Protein AF-A0A521APD6-F1 (afdb_monomer_lite)

Radius of gyration: 29.11 Å; chains: 1; bounding box: 100×25×43 Å

Secondary structure (DSSP, 8-state):
--SHHHHHHHHHHHHHHHHHHHHTTS---------HHHHHHHHHHHHHHH-HHHHTT-EEEEEEE-SSSEEEEEEEETTEEEEEEEETTSTT--EEEEEE---GGGS-HHHHHHHHTSTTTTS--PPPP-

Structure (mmCIF, N/CA/C/O backbone):
data_AF-A0A521APD6-F1
#
_entry.id   AF-A0A521APD6-F1
#
loop_
_atom_site.group_PDB
_atom_site.id
_atom_site.type_symbol
_atom_site.label_atom_id
_atom_site.label_alt_id
_atom_site.label_comp_id
_atom_site.label_asym_id
_atom_site.label_entity_id
_atom_site.label_seq_id
_atom_site.pdbx_PDB_ins_code
_atom_site.Cartn_x
_atom_site.Cartn_y
_atom_site.Cartn_z
_atom_site.occupancy
_atom_site.B_iso_or_equiv
_atom_site.auth_seq_id
_atom_site.auth_comp_id
_atom_site.auth_asym_id
_atom_site.auth_atom_id
_atom_site.pdbx_PDB_model_num
ATOM 1 N N . MET A 1 1 ? -82.406 14.757 0.135 1.00 53.78 1 MET A N 1
ATOM 2 C CA . MET A 1 1 ? -81.089 14.772 -0.553 1.00 53.78 1 MET A CA 1
ATOM 3 C C . MET A 1 1 ? -80.011 15.467 0.295 1.00 53.78 1 MET A C 1
ATOM 5 O O . MET A 1 1 ? -79.621 16.577 -0.027 1.00 53.78 1 MET A O 1
ATOM 9 N N . LYS A 1 2 ? -79.518 14.856 1.387 1.00 50.16 2 LYS A N 1
ATOM 10 C CA . LYS A 1 2 ? -78.398 15.425 2.184 1.00 50.16 2 LYS A CA 1
ATOM 11 C C . LYS A 1 2 ? -77.299 14.425 2.585 1.00 50.16 2 LYS A C 1
ATOM 13 O O . LYS A 1 2 ? -76.286 14.840 3.121 1.00 50.16 2 LYS A O 1
ATOM 18 N N . ASN A 1 3 ? -77.454 13.129 2.286 1.00 53.91 3 ASN A N 1
ATOM 19 C CA . ASN A 1 3 ? -76.548 12.078 2.786 1.00 53.91 3 ASN A CA 1
ATOM 20 C C . ASN A 1 3 ? -75.455 11.618 1.800 1.00 53.91 3 ASN A C 1
ATOM 22 O O . ASN A 1 3 ? -74.558 10.868 2.179 1.00 53.91 3 ASN A O 1
ATOM 26 N N . TYR A 1 4 ? -75.517 12.046 0.535 1.00 52.62 4 TYR A N 1
ATOM 27 C CA . TYR A 1 4 ? -74.537 11.648 -0.485 1.00 52.62 4 TYR A CA 1
ATOM 28 C C . TYR A 1 4 ? -73.296 12.550 -0.513 1.00 52.62 4 TYR A C 1
ATOM 30 O O . TYR A 1 4 ? -72.210 12.087 -0.859 1.00 52.62 4 TYR A O 1
ATOM 38 N N . ASP A 1 5 ? -73.432 13.812 -0.103 1.00 56.03 5 ASP A N 1
ATOM 39 C CA . ASP A 1 5 ? -72.347 14.797 -0.177 1.00 56.03 5 ASP A CA 1
ATOM 40 C C . ASP A 1 5 ? -71.303 14.592 0.940 1.00 56.03 5 ASP A C 1
ATOM 42 O O . ASP A 1 5 ? -70.095 14.666 0.715 1.00 56.03 5 ASP A O 1
ATOM 46 N N . THR A 1 6 ? -71.746 14.188 2.134 1.00 55.31 6 THR A N 1
ATOM 47 C CA . THR A 1 6 ? -70.875 13.904 3.287 1.00 55.31 6 THR A CA 1
ATOM 48 C C . THR A 1 6 ? -69.963 12.700 3.043 1.00 55.31 6 THR A C 1
ATOM 50 O O . THR A 1 6 ? -68.776 12.745 3.361 1.00 55.31 6 THR A O 1
ATOM 53 N N . LYS A 1 7 ? -70.481 11.639 2.405 1.00 55.91 7 LYS A N 1
ATOM 54 C CA . LYS A 1 7 ? -69.692 10.441 2.060 1.00 55.91 7 LYS A CA 1
ATOM 55 C C . LYS A 1 7 ? -68.630 10.728 0.994 1.00 55.91 7 LYS A C 1
ATOM 57 O O . LYS A 1 7 ? -67.555 10.129 1.026 1.00 55.91 7 LYS A O 1
ATOM 62 N N . ARG A 1 8 ? -68.905 11.654 0.068 1.00 58.47 8 ARG A N 1
ATOM 63 C CA . ARG A 1 8 ? -67.962 12.066 -0.983 1.00 58.47 8 ARG A CA 1
ATOM 64 C C . ARG A 1 8 ? -66.816 12.904 -0.412 1.00 58.47 8 ARG A C 1
ATOM 66 O O . ARG A 1 8 ? -65.662 12.620 -0.723 1.00 58.47 8 ARG A O 1
ATOM 73 N N . LYS A 1 9 ? -67.122 13.851 0.483 1.00 58.41 9 LYS A N 1
ATOM 74 C CA . LYS A 1 9 ? -66.118 14.671 1.185 1.00 58.41 9 LYS A CA 1
ATOM 75 C C . LYS A 1 9 ? -65.217 13.830 2.089 1.00 58.41 9 LYS A C 1
ATOM 77 O O . LYS A 1 9 ? -64.009 14.022 2.071 1.00 58.41 9 LYS A O 1
ATOM 82 N N . PHE A 1 10 ? -65.772 12.839 2.792 1.00 59.88 10 PHE A N 1
ATOM 83 C CA . PHE A 1 1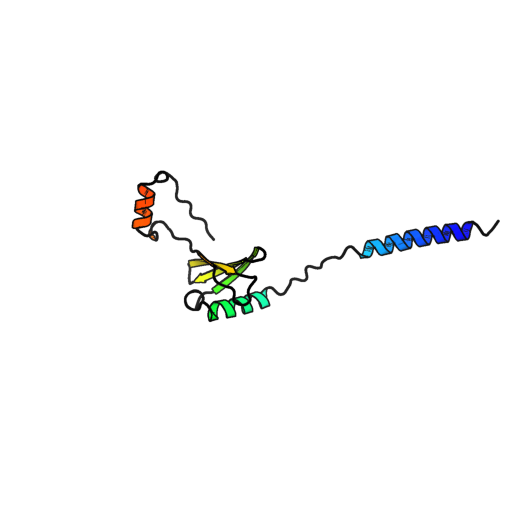0 ? -64.990 11.930 3.641 1.00 59.88 10 PHE A CA 1
ATOM 84 C C . PHE A 1 10 ? -64.024 11.051 2.831 1.00 59.88 10 PHE A C 1
ATOM 86 O O . PHE A 1 10 ? -62.866 10.887 3.207 1.00 59.88 10 PHE A O 1
ATOM 93 N N . ARG A 1 11 ? -64.463 10.546 1.667 1.00 59.59 11 ARG A N 1
ATOM 94 C CA . ARG A 1 11 ? -63.592 9.809 0.734 1.00 59.59 11 ARG A CA 1
ATOM 95 C C . ARG A 1 11 ? -62.452 10.672 0.191 1.00 59.59 11 ARG A C 1
ATOM 97 O O . ARG A 1 11 ? -61.329 10.192 0.115 1.00 59.59 11 ARG A O 1
ATOM 104 N N . GLN A 1 12 ? -62.723 11.928 -0.162 1.00 60.62 12 GLN A N 1
ATOM 105 C CA . GLN A 1 12 ? -61.689 12.858 -0.633 1.00 60.62 12 GLN A CA 1
ATOM 106 C C . GLN A 1 12 ? -60.685 13.206 0.476 1.00 60.62 12 GLN A C 1
ATOM 108 O O . GLN A 1 12 ? -59.483 13.193 0.227 1.00 60.62 12 GLN A O 1
ATOM 113 N N . LEU A 1 13 ? -61.156 13.419 1.710 1.00 62.28 13 LEU A N 1
ATOM 114 C CA . LEU A 1 13 ? -60.295 13.668 2.871 1.00 62.28 13 LEU A CA 1
ATOM 115 C C . LEU A 1 13 ? -59.384 12.470 3.178 1.00 62.28 13 LEU A C 1
ATOM 117 O O . LEU A 1 13 ? -58.201 12.649 3.452 1.00 62.28 13 LEU A O 1
ATOM 121 N N . MET A 1 14 ? -59.915 11.249 3.066 1.00 59.94 14 MET A N 1
ATOM 122 C CA . MET A 1 14 ? -59.161 10.017 3.300 1.00 59.94 14 MET A CA 1
ATOM 123 C C . MET A 1 14 ? -58.078 9.780 2.232 1.00 59.94 14 MET A C 1
ATOM 125 O O . MET A 1 14 ? -56.974 9.364 2.572 1.00 59.94 14 MET A O 1
ATOM 129 N N . VAL A 1 15 ? -58.350 10.091 0.958 1.00 62.06 15 VAL A N 1
ATOM 130 C CA . VAL A 1 15 ? -57.348 9.987 -0.123 1.00 62.06 15 VAL A CA 1
ATOM 131 C C . VAL A 1 15 ? -56.213 10.998 0.073 1.00 62.06 15 VAL A C 1
ATOM 133 O O . VAL A 1 15 ? -55.047 10.635 -0.075 1.00 62.06 15 VAL A O 1
ATOM 136 N N . CYS A 1 16 ? -56.524 12.233 0.485 1.00 59.91 16 CYS A N 1
ATOM 137 C CA . CYS A 1 16 ? -55.498 13.227 0.815 1.00 59.91 16 CYS A CA 1
ATOM 138 C C . CYS A 1 16 ? -54.646 12.806 2.024 1.00 59.91 16 CYS A C 1
ATOM 140 O O . CYS A 1 16 ? -53.434 13.007 2.013 1.00 59.91 16 CYS A O 1
ATOM 142 N N . PHE A 1 17 ? -55.252 12.181 3.039 1.00 61.81 17 PHE A N 1
ATOM 143 C CA . PHE A 1 17 ? -54.538 11.713 4.231 1.00 61.81 17 PHE A CA 1
ATOM 144 C C . PHE A 1 17 ? -53.582 10.551 3.922 1.00 61.81 17 PHE A C 1
ATOM 146 O O . PHE A 1 17 ? -52.470 10.506 4.441 1.00 61.81 17 PHE A O 1
ATOM 153 N N . ILE A 1 18 ? -53.976 9.642 3.024 1.00 61.56 18 ILE A N 1
ATOM 154 C CA . ILE A 1 18 ? -53.122 8.535 2.577 1.00 61.56 18 ILE A CA 1
ATOM 155 C C . ILE A 1 18 ? -51.919 9.059 1.777 1.00 61.56 18 ILE A C 1
ATOM 157 O O . ILE A 1 18 ? -50.802 8.607 2.003 1.00 61.56 18 ILE A O 1
ATOM 161 N N . LEU A 1 19 ? -52.104 10.056 0.904 1.00 60.38 19 LEU A N 1
ATOM 162 C CA . LEU A 1 19 ? -50.999 10.673 0.152 1.00 60.38 19 LEU A CA 1
ATOM 163 C C . LEU A 1 19 ? -50.009 11.430 1.057 1.00 60.38 19 LEU A C 1
ATOM 165 O O . LEU A 1 19 ? -48.807 11.400 0.802 1.00 60.38 19 LEU A O 1
ATOM 169 N N . LEU A 1 20 ? -50.491 12.039 2.145 1.00 58.38 20 LEU A N 1
ATOM 170 C CA . LEU A 1 20 ? -49.649 12.678 3.166 1.00 58.38 20 LEU A CA 1
ATOM 171 C C . LEU A 1 20 ? -48.799 11.663 3.948 1.00 58.38 20 LEU A C 1
ATOM 173 O O . LEU A 1 20 ? -47.650 11.950 4.277 1.00 58.38 20 LEU A O 1
ATOM 177 N N . LEU A 1 21 ? -49.329 10.461 4.195 1.00 55.97 21 LEU A N 1
ATOM 178 C CA . LEU A 1 21 ? -48.611 9.386 4.889 1.00 55.97 21 LEU A CA 1
ATOM 179 C C . LEU A 1 21 ? -47.522 8.731 4.023 1.00 55.97 21 LEU A C 1
ATOM 181 O O . LEU A 1 21 ? -46.490 8.341 4.559 1.00 55.97 21 LEU A O 1
ATOM 185 N N . TYR A 1 22 ? -47.698 8.666 2.697 1.00 55.88 22 TYR A N 1
ATOM 186 C CA . TYR A 1 22 ? -46.656 8.165 1.786 1.00 55.88 22 TYR A CA 1
ATOM 187 C C . TYR A 1 22 ? -45.525 9.177 1.525 1.00 55.88 22 TYR A C 1
ATOM 189 O O . TYR A 1 22 ? -44.429 8.775 1.141 1.00 55.88 22 TYR A O 1
ATOM 197 N N . GLY A 1 23 ? -45.748 10.476 1.763 1.00 52.31 23 GLY A N 1
ATOM 198 C CA . GLY A 1 23 ? -44.728 11.518 1.581 1.00 52.31 23 GLY A CA 1
ATOM 199 C C . GLY A 1 23 ? -43.661 11.574 2.684 1.00 52.31 23 GLY A C 1
ATOM 200 O O . GLY A 1 23 ? -42.577 12.099 2.455 1.00 52.31 23 GLY A O 1
ATOM 201 N N . LEU A 1 24 ? -43.935 11.007 3.864 1.00 53.41 24 LEU A N 1
ATOM 202 C CA . LEU A 1 24 ? -43.022 11.019 5.019 1.00 53.41 24 LEU A CA 1
ATOM 203 C C . LEU A 1 24 ? -42.108 9.784 5.099 1.00 53.41 24 LEU A C 1
ATOM 205 O O . LEU A 1 24 ? -41.285 9.684 6.004 1.00 53.41 24 LEU A O 1
ATOM 209 N N . SER A 1 25 ? -42.234 8.841 4.160 1.00 48.81 25 SER A N 1
ATOM 210 C CA . SER A 1 25 ? -41.379 7.645 4.084 1.00 48.81 25 SER A CA 1
ATOM 211 C C . SER A 1 25 ? -40.212 7.789 3.108 1.00 48.81 25 SER A C 1
ATOM 213 O O . SER A 1 25 ? -39.431 6.852 2.956 1.00 48.81 25 SER A O 1
ATOM 215 N N . ALA A 1 26 ? -40.046 8.957 2.480 1.00 47.53 26 ALA A N 1
ATOM 216 C CA . ALA A 1 26 ? -38.758 9.340 1.921 1.00 47.53 26 ALA A CA 1
ATOM 217 C C . ALA A 1 26 ? -37.842 9.667 3.099 1.00 47.53 26 ALA A C 1
ATOM 219 O O . ALA A 1 26 ? -37.651 10.821 3.476 1.00 47.53 26 ALA A O 1
ATOM 220 N N . SER A 1 27 ? -37.342 8.608 3.729 1.00 51.94 27 SER A N 1
ATOM 221 C CA . SER A 1 27 ? -36.214 8.653 4.630 1.00 51.94 27 SER A CA 1
ATOM 222 C C . SER A 1 27 ? -35.119 9.420 3.906 1.00 51.94 27 SER A C 1
ATOM 224 O O . SER A 1 27 ? -34.416 8.879 3.054 1.00 51.94 27 SER A O 1
ATOM 226 N N . ALA A 1 28 ? -34.964 10.692 4.256 1.00 45.06 28 ALA A N 1
ATOM 227 C CA . ALA A 1 28 ? -33.640 11.246 4.338 1.00 45.06 28 ALA A CA 1
ATOM 228 C C . ALA A 1 28 ? -32.891 10.276 5.255 1.00 45.06 28 ALA A C 1
ATOM 230 O O . ALA A 1 28 ? -32.995 10.334 6.478 1.00 45.06 28 ALA A O 1
ATOM 231 N N . GLN A 1 29 ? -32.194 9.310 4.657 1.00 41.19 29 GLN A N 1
ATOM 232 C CA . GLN A 1 29 ? -30.913 8.912 5.191 1.00 41.19 29 GLN A CA 1
ATOM 233 C C . GLN A 1 29 ? -30.132 10.222 5.261 1.00 41.19 29 GLN A C 1
ATOM 235 O O . GLN A 1 29 ? -29.436 10.604 4.323 1.00 41.19 29 GLN A O 1
ATOM 240 N N . GLU A 1 30 ? -30.310 10.955 6.362 1.00 43.81 30 GLU A N 1
ATOM 241 C CA . GLU A 1 30 ? -29.211 11.696 6.928 1.00 43.81 30 GLU A CA 1
ATOM 242 C C . GLU A 1 30 ? -28.105 10.654 7.012 1.00 43.81 30 GLU A C 1
ATOM 244 O O . GLU A 1 30 ? -28.079 9.791 7.893 1.00 43.81 30 GLU A O 1
ATOM 249 N N . TYR A 1 31 ? -27.208 10.703 6.032 1.00 41.09 31 TYR A N 1
ATOM 250 C CA . TYR A 1 31 ? -25.819 10.396 6.271 1.00 41.09 31 TYR A CA 1
ATOM 251 C C . TYR A 1 31 ? -25.397 11.353 7.385 1.00 41.09 31 TYR A C 1
ATOM 253 O O . TYR A 1 31 ? -24.786 12.390 7.146 1.00 41.09 31 TYR A O 1
ATOM 261 N N . SER A 1 32 ? -25.797 11.036 8.619 1.00 39.47 32 SER A N 1
ATOM 262 C CA . SER A 1 32 ? -25.051 11.459 9.781 1.00 39.47 32 SER A CA 1
ATOM 263 C C . SER A 1 32 ? -23.640 11.020 9.456 1.00 39.47 32 SER A C 1
ATOM 265 O O . SER A 1 32 ? -23.414 9.853 9.127 1.00 39.47 32 SER A O 1
ATOM 267 N N . THR A 1 33 ? -22.729 11.983 9.380 1.00 41.38 33 THR A N 1
ATOM 268 C CA . THR A 1 33 ? -21.310 11.720 9.219 1.00 41.38 33 THR A CA 1
ATOM 269 C C . THR A 1 33 ? -20.953 10.742 10.326 1.00 41.38 33 THR A C 1
ATOM 271 O O . THR A 1 33 ? -20.850 11.125 11.493 1.00 41.38 33 THR A O 1
ATOM 274 N N . ILE A 1 34 ? -20.904 9.449 9.994 1.00 41.03 34 ILE A N 1
ATOM 275 C CA . ILE A 1 34 ? -20.492 8.430 10.942 1.00 41.03 34 ILE A CA 1
ATOM 276 C C . ILE A 1 34 ? -19.078 8.847 11.294 1.00 41.03 34 ILE A C 1
ATOM 278 O O . ILE A 1 34 ? -18.286 9.167 10.415 1.00 41.03 34 ILE A O 1
ATOM 282 N N . LYS A 1 35 ? -18.834 8.955 12.593 1.00 41.84 35 LYS A N 1
ATOM 283 C CA . LYS A 1 35 ? -17.578 9.319 13.234 1.00 41.84 35 LYS A CA 1
ATOM 284 C C . LYS A 1 35 ? -16.403 8.489 12.685 1.00 41.84 35 LYS A C 1
ATOM 286 O O . LYS A 1 35 ? -15.946 7.558 13.340 1.00 41.84 35 LYS A O 1
ATOM 291 N N . ASP A 1 36 ? -15.899 8.829 11.502 1.00 49.81 36 ASP A N 1
ATOM 292 C CA . ASP A 1 36 ? -14.787 8.130 10.844 1.00 49.81 36 ASP A CA 1
ATOM 293 C C . ASP A 1 36 ? -13.489 8.246 11.657 1.00 49.81 36 ASP A C 1
ATOM 295 O O . ASP A 1 36 ? -12.599 7.414 11.523 1.00 49.81 36 ASP A O 1
ATOM 299 N N . VAL A 1 37 ? -13.410 9.220 12.571 1.00 50.06 37 VAL A N 1
ATOM 300 C CA . VAL A 1 37 ? -12.274 9.432 13.479 1.00 50.06 37 VAL A CA 1
ATOM 301 C C . VAL A 1 37 ? -12.115 8.290 14.494 1.00 50.06 37 VAL A C 1
ATOM 303 O O . VAL A 1 37 ? -10.995 7.844 14.731 1.00 50.06 37 VAL A O 1
ATOM 306 N N . ASP A 1 38 ? -13.218 7.781 15.060 1.00 55.62 38 ASP A N 1
ATOM 307 C CA . ASP A 1 38 ? -13.171 6.754 16.117 1.00 55.62 38 ASP A CA 1
ATOM 308 C C . ASP A 1 38 ? -12.729 5.396 15.543 1.00 55.62 38 ASP A C 1
ATOM 310 O O . ASP A 1 38 ? -11.940 4.673 16.152 1.00 55.62 38 ASP A O 1
ATOM 314 N N . ILE A 1 39 ? -13.189 5.072 14.329 1.00 59.28 39 ILE A N 1
ATOM 315 C CA . ILE A 1 39 ? -12.803 3.841 13.637 1.00 59.28 39 ILE A CA 1
ATOM 316 C C . ILE A 1 39 ? -11.318 3.900 13.283 1.00 59.28 39 ILE A C 1
ATOM 318 O O . ILE A 1 39 ? -10.609 2.936 13.553 1.00 59.28 39 ILE A O 1
ATOM 322 N N . LEU A 1 40 ? -10.834 5.017 12.729 1.00 60.97 40 LEU A N 1
ATOM 323 C CA . LEU A 1 40 ? -9.438 5.186 12.307 1.00 60.97 40 LEU A CA 1
ATOM 324 C C . LEU A 1 40 ? -8.438 4.966 13.449 1.00 60.97 40 LEU A C 1
ATOM 326 O O . LEU A 1 40 ? -7.456 4.248 13.263 1.00 60.97 40 LEU A O 1
ATOM 330 N N . GLU A 1 41 ? -8.697 5.534 14.627 1.00 65.50 41 GLU A N 1
ATOM 331 C CA . GLU A 1 41 ? -7.830 5.358 15.800 1.00 65.50 41 GLU A CA 1
ATOM 332 C C . GLU A 1 41 ? -7.876 3.921 16.356 1.00 65.50 41 GLU A C 1
ATOM 334 O O . GLU A 1 41 ? -6.842 3.365 16.748 1.00 65.50 41 GLU A O 1
ATOM 339 N N . GLU A 1 42 ? -9.034 3.254 16.308 1.00 68.38 42 GLU A N 1
ATOM 340 C CA . GLU A 1 42 ? -9.132 1.832 16.658 1.00 68.38 42 GLU A CA 1
ATOM 341 C C . GLU A 1 42 ? -8.342 0.955 15.667 1.00 68.38 42 GLU A C 1
ATOM 343 O O . GLU A 1 42 ? -7.558 0.095 16.085 1.00 68.38 42 GLU A O 1
ATOM 348 N N . GLN A 1 43 ? -8.462 1.214 14.357 1.00 69.75 43 GLN A N 1
ATOM 349 C CA . GLN A 1 43 ? -7.717 0.488 13.316 1.00 69.75 43 GLN A CA 1
ATOM 350 C C . GLN A 1 43 ? -6.209 0.695 13.476 1.00 69.75 43 GLN A C 1
ATOM 352 O O . GLN A 1 43 ? -5.431 -0.257 13.411 1.00 69.75 43 GLN A O 1
ATOM 357 N N . LYS A 1 44 ? -5.792 1.936 13.735 1.00 71.56 44 LYS A N 1
ATOM 358 C CA . LYS A 1 44 ? -4.399 2.311 13.985 1.00 71.56 44 LYS A CA 1
ATOM 359 C C . LYS A 1 44 ? -3.820 1.552 15.170 1.00 71.56 44 LYS A C 1
ATOM 361 O O . LYS A 1 44 ? -2.737 0.985 15.053 1.00 71.56 44 LYS A O 1
ATOM 366 N N . THR A 1 45 ? -4.560 1.460 16.271 1.00 74.88 45 THR A N 1
ATOM 367 C CA . THR A 1 45 ? -4.129 0.707 17.457 1.00 74.88 45 THR A CA 1
ATOM 368 C C . THR A 1 45 ? -3.917 -0.774 17.138 1.00 74.88 45 THR A C 1
ATOM 370 O O . THR A 1 45 ? -2.899 -1.348 17.525 1.00 74.88 45 THR A O 1
ATOM 373 N N . VAL A 1 46 ? -4.843 -1.397 16.401 1.00 76.12 46 VAL A N 1
ATOM 374 C CA . VAL A 1 46 ? -4.723 -2.806 15.990 1.00 76.12 46 VAL A CA 1
ATOM 375 C C . VAL A 1 46 ? -3.522 -3.012 15.065 1.00 76.12 46 VAL A C 1
ATOM 377 O O . VAL A 1 46 ? -2.727 -3.919 15.301 1.00 76.12 46 VAL A O 1
ATOM 380 N N . LEU A 1 47 ? -3.335 -2.148 14.065 1.00 77.81 47 LEU A N 1
ATOM 381 C CA . LEU A 1 47 ? -2.228 -2.252 13.110 1.00 77.81 47 LEU A CA 1
ATOM 382 C C . LEU A 1 47 ? -0.862 -2.025 13.764 1.00 77.81 47 LEU A C 1
ATOM 384 O O . LEU A 1 47 ? 0.079 -2.760 13.474 1.00 77.81 47 LEU A O 1
ATOM 388 N N . MET A 1 48 ? -0.750 -1.066 14.686 1.00 80.06 48 MET A N 1
ATOM 389 C CA . MET A 1 48 ? 0.480 -0.841 15.450 1.00 80.06 48 MET A CA 1
ATOM 390 C C . MET A 1 48 ? 0.792 -2.005 16.393 1.00 80.06 48 MET A C 1
ATOM 392 O O . MET A 1 48 ? 1.958 -2.355 16.561 1.00 80.06 48 MET A O 1
ATOM 396 N N . ARG A 1 49 ? -0.231 -2.623 16.997 1.00 81.00 49 ARG A N 1
ATOM 397 C CA . ARG A 1 49 ? -0.060 -3.771 17.897 1.00 81.00 49 ARG A CA 1
ATOM 398 C C . ARG A 1 49 ? 0.341 -5.038 17.142 1.00 81.00 49 ARG A C 1
ATOM 400 O O . ARG A 1 49 ? 1.256 -5.733 17.576 1.00 81.00 49 ARG A O 1
ATOM 407 N N . ASP A 1 50 ? -0.341 -5.337 16.040 1.00 81.44 50 ASP A N 1
ATOM 408 C CA . ASP A 1 50 ? -0.209 -6.618 15.338 1.00 81.44 50 ASP A CA 1
ATOM 409 C C . ASP A 1 50 ? 0.908 -6.577 14.275 1.00 81.44 50 ASP A C 1
ATOM 411 O O . ASP A 1 50 ? 1.549 -7.594 14.005 1.00 81.44 50 ASP A O 1
ATOM 415 N N . TYR A 1 51 ? 1.205 -5.394 13.721 1.00 81.88 51 TYR A N 1
ATOM 416 C CA . TYR A 1 51 ? 2.233 -5.175 12.695 1.00 81.88 51 TYR A CA 1
ATOM 417 C C . TYR A 1 51 ? 3.184 -4.009 13.041 1.00 81.88 51 TYR A C 1
ATOM 419 O O . TYR A 1 51 ? 3.398 -3.106 12.223 1.00 81.88 51 TYR A O 1
ATOM 427 N N . PRO A 1 52 ? 3.829 -4.021 14.226 1.00 82.75 52 PRO A N 1
ATOM 428 C CA . PRO A 1 52 ? 4.648 -2.902 14.697 1.00 82.75 52 PRO A CA 1
ATOM 429 C C . PRO A 1 52 ? 5.827 -2.590 13.768 1.00 82.75 52 PRO A C 1
ATOM 431 O O . PRO A 1 52 ? 6.183 -1.432 13.598 1.00 82.75 52 PRO A O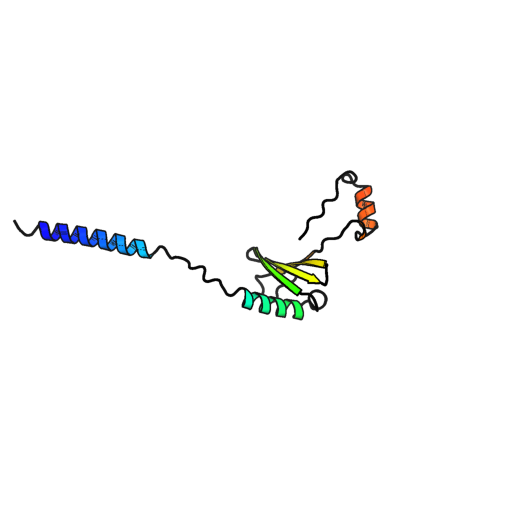 1
ATOM 434 N N . HIS A 1 53 ? 6.405 -3.591 13.106 1.00 82.50 53 HIS A N 1
ATOM 435 C CA . HIS A 1 53 ? 7.517 -3.413 12.164 1.00 82.50 53 HIS A CA 1
ATOM 436 C C . HIS A 1 53 ? 7.150 -2.603 10.905 1.00 82.50 53 HIS A C 1
ATOM 438 O O . HIS A 1 53 ? 8.047 -2.148 10.203 1.00 82.50 53 HIS A O 1
ATOM 444 N N . ILE A 1 54 ? 5.855 -2.427 10.618 1.00 79.06 54 ILE A N 1
ATOM 445 C CA . ILE A 1 54 ? 5.353 -1.657 9.470 1.00 79.06 54 ILE A CA 1
ATOM 446 C C . ILE A 1 54 ? 4.785 -0.318 9.928 1.00 79.06 54 ILE A C 1
ATOM 448 O O . ILE A 1 54 ? 5.022 0.693 9.274 1.00 79.06 54 ILE A O 1
ATOM 452 N N . PHE A 1 55 ? 4.045 -0.310 11.042 1.00 82.38 55 PHE A N 1
ATOM 453 C CA . PHE A 1 55 ? 3.271 0.858 11.469 1.00 82.38 55 PHE A CA 1
ATOM 454 C C . PHE A 1 55 ? 3.857 1.619 12.670 1.00 82.38 55 PHE A C 1
ATOM 456 O O . PHE A 1 55 ? 3.287 2.622 13.096 1.00 82.38 55 PHE A O 1
ATOM 463 N N . THR A 1 56 ? 4.994 1.202 13.237 1.00 81.88 56 THR A N 1
ATOM 464 C CA . THR A 1 56 ? 5.657 2.001 14.285 1.00 81.88 56 THR A CA 1
ATOM 465 C C . THR A 1 56 ? 6.308 3.233 13.672 1.00 81.88 56 THR A C 1
ATOM 467 O O . THR A 1 56 ? 7.150 3.118 12.787 1.00 81.88 56 THR A O 1
ATOM 470 N N . GLY A 1 57 ? 5.944 4.415 14.176 1.00 77.88 57 GLY A N 1
ATOM 471 C CA . GLY A 1 57 ? 6.535 5.685 13.745 1.00 77.88 57 GLY A CA 1
ATOM 472 C C . GLY A 1 57 ? 6.041 6.194 12.389 1.00 77.88 57 GLY A C 1
ATOM 473 O O . GLY A 1 57 ? 6.576 7.185 11.902 1.00 77.88 57 GLY A O 1
ATOM 474 N N . VAL A 1 58 ? 5.029 5.550 11.796 1.00 83.62 58 VAL A N 1
ATOM 475 C CA . VAL A 1 58 ? 4.382 6.026 10.567 1.00 83.62 58 VAL A CA 1
ATOM 476 C C . VAL A 1 58 ? 3.129 6.827 10.896 1.00 83.62 58 VAL A C 1
ATOM 478 O O . VAL A 1 58 ? 2.452 6.577 11.897 1.00 83.62 58 VAL A O 1
ATOM 481 N N . GLU A 1 59 ? 2.793 7.775 10.034 1.00 84.12 59 GLU A N 1
ATOM 482 C CA . GLU A 1 59 ? 1.565 8.552 10.152 1.00 84.12 59 GLU A CA 1
ATOM 483 C C . GLU A 1 59 ? 0.499 7.964 9.227 1.00 84.12 59 GLU A C 1
ATOM 485 O O . GLU A 1 59 ? 0.645 8.003 8.007 1.00 84.12 59 GLU A O 1
ATOM 490 N N . ILE A 1 60 ? -0.577 7.407 9.792 1.00 83.50 60 ILE A N 1
ATOM 491 C CA . ILE A 1 60 ? -1.738 6.977 9.001 1.00 83.50 60 ILE A CA 1
ATOM 492 C C . ILE A 1 60 ? -2.513 8.225 8.579 1.00 83.50 60 ILE A C 1
ATOM 494 O O . ILE A 1 60 ? -2.989 8.975 9.430 1.00 83.50 60 ILE A O 1
ATOM 498 N N . LYS A 1 61 ? -2.638 8.432 7.268 1.00 84.69 61 LYS A N 1
ATOM 499 C CA . LYS A 1 61 ? -3.291 9.601 6.669 1.00 84.69 61 LYS A CA 1
ATOM 500 C C . LYS A 1 61 ? -4.759 9.361 6.361 1.00 84.69 61 LYS A C 1
ATOM 502 O O . LYS A 1 61 ? -5.568 10.270 6.503 1.00 84.69 61 LYS A O 1
ATOM 507 N N . ASP A 1 62 ? -5.093 8.158 5.904 1.00 82.75 62 ASP A N 1
ATOM 508 C CA . ASP A 1 62 ? -6.435 7.837 5.422 1.00 82.75 62 ASP A CA 1
ATOM 509 C C . ASP A 1 62 ? -6.678 6.323 5.469 1.00 82.75 62 ASP A C 1
ATOM 511 O O . ASP A 1 62 ? -5.751 5.523 5.309 1.00 82.75 62 ASP A O 1
ATOM 515 N N . VAL A 1 63 ? -7.935 5.922 5.650 1.00 80.50 63 VAL A N 1
ATOM 516 C CA . VAL A 1 63 ? -8.369 4.535 5.501 1.00 80.50 63 VAL A CA 1
ATOM 517 C C . VAL A 1 63 ? -9.633 4.479 4.654 1.00 80.50 63 VAL A C 1
ATOM 519 O O . VAL A 1 63 ? -10.712 4.879 5.079 1.00 80.50 63 VAL A O 1
ATOM 522 N N . ARG A 1 64 ? -9.524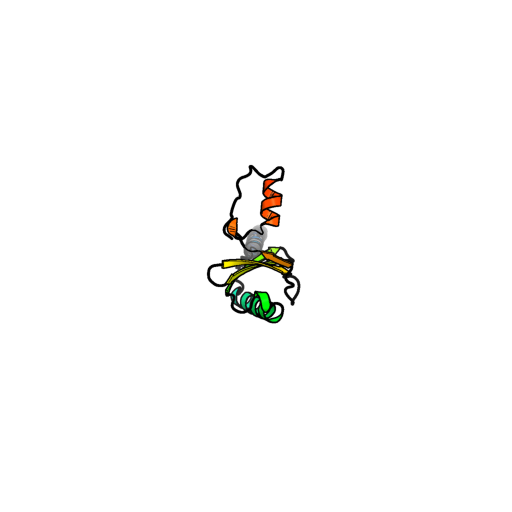 3.901 3.455 1.00 81.75 64 ARG A N 1
ATOM 523 C CA . ARG A 1 64 ? -10.637 3.774 2.507 1.00 81.75 64 ARG A CA 1
ATOM 524 C C . ARG A 1 64 ? -11.102 2.343 2.382 1.00 81.75 64 ARG A C 1
ATOM 526 O O . ARG A 1 64 ? -10.319 1.440 2.098 1.00 81.75 64 ARG A O 1
ATOM 533 N N . LYS A 1 65 ? -12.406 2.124 2.489 1.00 81.31 65 LYS A N 1
ATOM 534 C CA . LYS A 1 65 ? -12.988 0.814 2.198 1.00 81.31 65 LYS A CA 1
ATOM 535 C C . LYS A 1 65 ? -12.895 0.523 0.695 1.00 81.31 65 LYS A C 1
ATOM 537 O O . LYS A 1 65 ? -13.393 1.297 -0.115 1.00 81.31 65 LYS A O 1
ATOM 542 N N . ILE A 1 66 ? -12.274 -0.598 0.326 1.00 81.94 66 ILE A N 1
ATOM 543 C CA . ILE A 1 66 ? -12.194 -1.063 -1.071 1.00 81.94 66 ILE A CA 1
ATOM 544 C C . ILE A 1 66 ? -13.433 -1.898 -1.403 1.00 81.94 66 ILE A C 1
ATOM 546 O O . ILE A 1 66 ? -14.032 -1.761 -2.464 1.00 81.94 66 ILE A O 1
ATOM 550 N N . ASN A 1 67 ? -13.803 -2.808 -0.499 1.00 80.62 67 ASN A N 1
ATOM 551 C CA . ASN A 1 67 ? -14.970 -3.677 -0.626 1.00 80.62 67 ASN A CA 1
ATOM 552 C C . ASN A 1 67 ? -15.428 -4.162 0.759 1.00 80.62 67 ASN A C 1
ATOM 554 O O . ASN A 1 67 ? -14.919 -3.718 1.784 1.00 80.62 67 ASN A O 1
ATOM 558 N N . ALA A 1 68 ? -16.396 -5.080 0.805 1.00 76.44 68 ALA A N 1
ATOM 559 C CA . ALA A 1 68 ? -16.921 -5.622 2.060 1.00 76.44 68 ALA A CA 1
ATOM 560 C C . ALA A 1 68 ? -15.847 -6.248 2.969 1.00 76.44 68 ALA A C 1
ATOM 562 O O . ALA A 1 68 ? -16.022 -6.232 4.181 1.00 76.44 68 ALA A O 1
ATOM 563 N N . LYS A 1 69 ? -14.756 -6.767 2.392 1.00 78.06 69 LYS A N 1
ATOM 564 C CA . LYS A 1 69 ? -13.715 -7.524 3.098 1.00 78.06 69 LYS A CA 1
ATOM 565 C C . LYS A 1 69 ? -12.385 -6.797 3.241 1.00 78.06 69 LYS A C 1
ATOM 567 O O . LYS A 1 69 ? -11.527 -7.283 3.970 1.00 78.06 69 LYS A O 1
ATOM 572 N N . HIS A 1 70 ? -12.178 -5.692 2.529 1.00 80.31 70 HIS A N 1
ATOM 573 C CA . HIS A 1 70 ? -10.875 -5.041 2.460 1.00 80.31 70 HIS A CA 1
ATOM 574 C C . HIS A 1 70 ? -10.971 -3.531 2.613 1.00 80.31 70 HIS A C 1
ATOM 576 O O . HIS A 1 70 ? -11.836 -2.881 2.017 1.00 80.31 70 HIS A O 1
ATOM 582 N N . SER A 1 71 ? -10.012 -2.989 3.351 1.00 82.94 71 SER A N 1
ATOM 583 C CA . SER A 1 71 ? -9.727 -1.563 3.422 1.00 82.94 71 SER A CA 1
ATOM 584 C C . SER A 1 71 ? -8.300 -1.301 2.963 1.00 82.94 71 SER A C 1
ATOM 586 O O . SER A 1 71 ? -7.419 -2.148 3.101 1.00 82.94 71 SER A O 1
ATOM 588 N N . LYS A 1 72 ? -8.092 -0.124 2.391 1.00 85.25 72 LYS A N 1
ATOM 589 C CA . LYS A 1 72 ? -6.799 0.424 2.026 1.00 85.25 72 LYS A CA 1
ATOM 590 C C . LYS A 1 72 ? -6.409 1.463 3.066 1.00 85.25 72 LYS A C 1
ATOM 592 O O . LYS A 1 72 ? -7.194 2.365 3.329 1.00 85.25 72 LYS A O 1
ATOM 597 N N . VAL A 1 73 ? -5.221 1.334 3.624 1.00 84.50 73 VAL A N 1
ATOM 598 C CA . VAL A 1 73 ? -4.631 2.250 4.596 1.00 84.50 73 VAL A CA 1
ATOM 599 C C . VAL A 1 73 ? -3.525 3.015 3.888 1.00 84.50 73 VAL A C 1
ATOM 601 O O . VAL A 1 73 ? -2.602 2.398 3.361 1.00 84.50 73 VAL A O 1
ATOM 604 N N . PHE A 1 74 ? -3.619 4.336 3.877 1.00 86.44 74 PHE A N 1
ATOM 605 C CA . PHE A 1 74 ? -2.584 5.227 3.367 1.00 86.44 74 PHE A CA 1
ATOM 606 C C . PHE A 1 74 ? -1.762 5.723 4.546 1.00 86.44 74 PHE A C 1
ATOM 608 O O . PHE A 1 74 ? -2.323 6.236 5.520 1.00 86.44 74 PHE A O 1
ATOM 615 N N . TYR A 1 75 ? -0.447 5.551 4.484 1.00 87.56 75 TYR A N 1
ATOM 616 C CA . TYR A 1 75 ? 0.443 5.961 5.562 1.00 87.56 75 TYR A CA 1
ATOM 617 C C . TYR A 1 75 ? 1.772 6.489 5.034 1.00 87.56 75 TYR A C 1
ATOM 619 O O . TYR A 1 75 ? 2.208 6.154 3.933 1.00 87.56 75 TYR A O 1
ATOM 627 N N . GLU A 1 76 ? 2.413 7.332 5.832 1.00 86.38 76 GLU A N 1
ATOM 628 C CA . GLU A 1 76 ? 3.659 8.001 5.474 1.00 86.38 76 GLU A CA 1
ATOM 629 C C . GLU A 1 76 ? 4.761 7.695 6.485 1.00 86.38 76 GLU A C 1
ATOM 631 O O . GLU A 1 76 ? 4.526 7.647 7.695 1.00 86.38 76 GLU A O 1
ATOM 636 N N . ASN A 1 77 ? 5.981 7.512 5.980 1.00 83.44 77 ASN A N 1
ATOM 637 C CA . ASN A 1 77 ? 7.199 7.462 6.784 1.00 83.44 77 ASN A CA 1
ATOM 638 C C . ASN A 1 77 ? 8.199 8.473 6.209 1.00 83.44 77 ASN A C 1
ATOM 640 O O . ASN A 1 77 ? 8.817 8.238 5.166 1.00 83.44 77 ASN A O 1
ATOM 644 N N . GLY A 1 78 ? 8.305 9.639 6.851 1.00 83.06 78 GLY A N 1
ATOM 645 C CA . GLY A 1 78 ? 9.032 10.781 6.298 1.00 83.06 78 GLY A CA 1
ATOM 646 C C . GLY A 1 78 ? 8.389 11.269 4.996 1.00 83.06 78 GLY A C 1
ATOM 647 O O . GLY A 1 78 ? 7.201 11.557 4.967 1.00 83.06 78 GLY A O 1
ATOM 648 N N . ASN A 1 79 ? 9.167 11.329 3.912 1.00 79.94 79 ASN A N 1
ATOM 649 C CA . ASN A 1 79 ? 8.690 11.773 2.591 1.00 79.94 79 ASN A CA 1
ATOM 650 C C . ASN A 1 79 ? 8.202 10.619 1.696 1.00 79.94 79 ASN A C 1
ATOM 652 O O . ASN A 1 79 ? 7.993 10.814 0.500 1.00 79.94 79 ASN A O 1
ATOM 656 N N . GLN A 1 80 ? 8.103 9.402 2.234 1.00 81.44 80 GLN A N 1
ATOM 657 C CA . GLN A 1 80 ? 7.694 8.225 1.476 1.00 81.44 80 GLN A CA 1
ATOM 658 C C . GLN A 1 80 ? 6.246 7.862 1.789 1.00 81.44 80 GLN A C 1
ATOM 660 O O . GLN A 1 80 ? 5.875 7.701 2.953 1.00 81.44 80 GLN A O 1
ATOM 665 N N . GLN A 1 81 ? 5.461 7.699 0.727 1.00 84.69 81 GLN A N 1
ATOM 666 C CA . GLN A 1 81 ? 4.056 7.317 0.780 1.00 84.69 81 GLN A CA 1
ATOM 667 C C . GLN A 1 81 ? 3.898 5.816 0.558 1.00 84.69 81 GLN A C 1
ATOM 669 O O . GLN A 1 81 ? 4.521 5.224 -0.332 1.00 84.69 81 GLN A O 1
ATOM 674 N N . TYR A 1 82 ? 3.047 5.212 1.378 1.00 86.38 82 TYR A N 1
ATOM 675 C CA . TYR A 1 82 ? 2.789 3.784 1.397 1.00 86.38 82 TYR A CA 1
ATO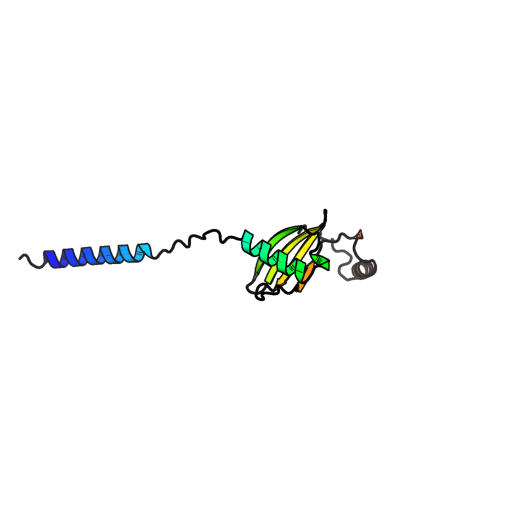M 676 C C . TYR A 1 82 ? 1.291 3.503 1.395 1.00 86.38 82 TYR A C 1
ATOM 678 O O . TYR A 1 82 ? 0.484 4.240 1.967 1.00 86.38 82 TYR A O 1
ATOM 686 N N . GLU A 1 83 ? 0.936 2.366 0.808 1.00 88.31 83 GLU A N 1
ATOM 687 C CA . GLU A 1 83 ? -0.393 1.784 0.921 1.00 88.31 83 GLU A CA 1
ATOM 688 C C . GLU A 1 83 ? -0.306 0.402 1.565 1.00 88.31 83 GLU A C 1
ATOM 690 O O . GLU A 1 83 ? 0.543 -0.415 1.207 1.00 88.31 83 GLU A O 1
ATOM 695 N N . ALA A 1 84 ? -1.235 0.095 2.462 1.00 85.94 84 ALA A N 1
ATOM 696 C CA . ALA A 1 84 ? -1.473 -1.256 2.946 1.00 85.94 84 ALA A CA 1
ATOM 697 C C . ALA A 1 84 ? -2.906 -1.679 2.634 1.00 85.94 84 ALA A C 1
ATOM 699 O O . ALA A 1 84 ? -3.842 -0.895 2.767 1.00 85.94 84 ALA A O 1
ATOM 700 N N . VAL A 1 85 ? -3.100 -2.935 2.246 1.00 84.94 85 VAL A N 1
ATOM 701 C CA . VAL A 1 85 ? -4.432 -3.540 2.156 1.00 84.94 85 VAL A CA 1
ATOM 702 C C . VAL A 1 85 ? -4.629 -4.428 3.370 1.00 84.94 85 VAL A C 1
ATOM 704 O O . VAL A 1 85 ? -3.809 -5.305 3.636 1.00 84.94 85 VAL A O 1
ATOM 707 N N . VAL A 1 86 ? -5.721 -4.214 4.096 1.00 81.88 86 VAL A N 1
ATOM 708 C CA . VAL A 1 86 ? -6.049 -4.925 5.336 1.00 81.88 86 VAL A CA 1
ATOM 709 C C . VAL A 1 86 ? -7.425 -5.566 5.230 1.00 81.88 86 VAL A C 1
ATOM 711 O O . VAL A 1 86 ? -8.319 -5.046 4.555 1.00 81.88 86 VAL A O 1
ATOM 714 N N . ASN A 1 87 ? -7.614 -6.707 5.888 1.00 79.62 87 ASN A N 1
ATOM 715 C CA . ASN A 1 87 ? -8.911 -7.372 5.937 1.00 79.62 87 ASN A CA 1
ATOM 716 C C . ASN A 1 87 ? -9.839 -6.672 6.942 1.00 79.62 87 ASN A C 1
ATOM 718 O O . ASN A 1 87 ? -9.679 -6.834 8.148 1.00 79.62 87 ASN A O 1
ATOM 722 N N . SER A 1 88 ? -10.818 -5.918 6.448 1.00 70.50 88 SER A N 1
ATOM 723 C CA . SER A 1 88 ? -11.734 -5.123 7.274 1.00 70.50 88 SER A CA 1
ATOM 724 C C . SER A 1 88 ? -12.953 -5.889 7.796 1.00 70.50 88 SER A C 1
ATOM 726 O O . SER A 1 88 ? -13.709 -5.348 8.597 1.00 70.50 88 SER A O 1
ATOM 728 N N . ASP A 1 89 ? -13.128 -7.151 7.396 1.00 67.62 89 ASP A N 1
ATOM 729 C CA . ASP A 1 89 ? -14.185 -8.052 7.891 1.00 67.62 89 ASP A CA 1
ATOM 730 C C . ASP A 1 89 ? -13.753 -8.810 9.163 1.00 67.62 89 ASP A C 1
ATOM 732 O O . ASP A 1 89 ? -14.520 -9.549 9.777 1.00 67.62 89 ASP A O 1
ATOM 736 N N . ARG A 1 90 ? -12.495 -8.640 9.590 1.00 64.19 90 ARG A N 1
ATOM 737 C CA . ARG A 1 90 ? -11.942 -9.269 10.794 1.00 64.19 90 ARG A CA 1
ATOM 738 C C . ARG A 1 90 ? -11.471 -8.210 11.782 1.00 64.19 90 ARG A C 1
ATOM 740 O O . ARG A 1 90 ? -10.766 -7.281 11.404 1.00 64.19 90 ARG A O 1
ATOM 747 N N . LYS A 1 91 ? -11.752 -8.427 13.074 1.00 61.41 91 LYS A N 1
ATOM 748 C CA . LYS A 1 91 ? -11.269 -7.567 14.175 1.00 61.41 91 LYS A CA 1
ATOM 749 C C . LYS A 1 91 ? -9.749 -7.366 14.187 1.00 61.41 91 LYS A C 1
ATOM 751 O O . LYS A 1 91 ? -9.277 -6.364 14.700 1.00 61.41 91 LYS A O 1
ATOM 756 N N . ASN A 1 92 ? -8.998 -8.307 13.621 1.00 59.88 92 ASN A N 1
ATOM 757 C CA . ASN A 1 92 ? -7.539 -8.315 13.683 1.00 59.88 92 ASN A CA 1
ATOM 758 C C . ASN A 1 92 ? -6.888 -7.638 12.462 1.00 59.88 92 ASN A C 1
ATOM 760 O O . ASN A 1 92 ? -5.679 -7.735 12.315 1.00 59.88 92 ASN A O 1
ATOM 764 N N . MET A 1 93 ? -7.678 -7.041 11.553 1.00 65.75 93 MET A N 1
ATOM 765 C CA . MET A 1 93 ? -7.206 -6.297 10.371 1.00 65.75 93 MET A CA 1
ATOM 766 C C . MET A 1 93 ? -5.986 -6.909 9.690 1.00 65.75 93 MET A C 1
ATOM 768 O O . MET A 1 93 ? -4.941 -6.280 9.552 1.00 65.75 93 MET A O 1
ATOM 772 N N . LEU A 1 94 ? -6.134 -8.172 9.281 1.00 72.50 94 LEU A N 1
ATOM 773 C CA . LEU A 1 94 ? -5.023 -8.952 8.754 1.00 72.50 94 LEU A CA 1
ATOM 774 C C . LEU A 1 94 ? -4.412 -8.241 7.544 1.00 72.50 94 LEU A C 1
ATOM 776 O O . LEU A 1 94 ? -5.114 -7.989 6.561 1.00 72.50 94 LEU A O 1
ATOM 780 N N . LEU A 1 95 ? -3.124 -7.924 7.635 1.00 73.81 95 LEU A N 1
ATOM 781 C CA . LEU A 1 95 ? -2.374 -7.291 6.563 1.00 73.81 95 LEU A CA 1
ATOM 782 C C . LEU A 1 95 ? -2.276 -8.255 5.380 1.00 73.81 95 LEU A C 1
ATOM 784 O O . LEU A 1 95 ? -1.751 -9.361 5.501 1.00 73.81 95 LEU A O 1
ATOM 788 N N . VAL A 1 96 ? -2.804 -7.826 4.242 1.00 76.94 96 VAL A N 1
ATOM 789 C CA . VAL A 1 96 ? -2.844 -8.607 3.003 1.00 76.94 96 VAL A CA 1
ATOM 790 C C . VAL A 1 96 ? -1.654 -8.263 2.116 1.00 76.94 96 VAL A C 1
ATOM 792 O O . VAL A 1 96 ? -1.047 -9.156 1.534 1.00 76.94 96 VAL A O 1
ATOM 795 N N . ALA A 1 97 ? -1.320 -6.977 2.009 1.00 78.06 97 ALA A N 1
ATOM 796 C CA . ALA A 1 97 ? -0.199 -6.498 1.208 1.00 78.06 97 ALA A CA 1
ATOM 797 C C . ALA A 1 97 ? 0.241 -5.103 1.660 1.00 78.06 97 ALA A C 1
ATOM 799 O O . ALA A 1 97 ? -0.585 -4.323 2.138 1.00 78.06 97 ALA A O 1
ATOM 800 N N . THR A 1 98 ? 1.515 -4.784 1.440 1.00 80.75 98 THR A N 1
ATOM 801 C CA . THR A 1 98 ? 2.050 -3.420 1.478 1.00 80.75 98 THR A CA 1
ATOM 802 C C . THR A 1 98 ? 2.621 -3.068 0.113 1.00 80.75 98 THR A C 1
ATOM 804 O O . THR A 1 98 ? 3.242 -3.897 -0.555 1.00 80.75 98 THR A O 1
ATOM 807 N N . CYS A 1 99 ? 2.400 -1.831 -0.308 1.00 82.62 99 CYS A N 1
ATOM 808 C CA . CYS A 1 99 ? 2.856 -1.292 -1.575 1.00 82.62 99 CYS A CA 1
ATOM 809 C C . CYS A 1 99 ? 3.542 0.050 -1.320 1.00 82.62 99 CYS A C 1
ATOM 811 O O . CYS A 1 99 ? 3.078 0.854 -0.511 1.00 82.62 99 CYS A O 1
ATOM 813 N N . ARG A 1 100 ? 4.631 0.305 -2.046 1.00 82.56 100 ARG A N 1
ATOM 814 C CA . ARG A 1 100 ? 5.279 1.618 -2.120 1.00 82.56 100 ARG A CA 1
ATOM 815 C C . ARG A 1 100 ? 5.593 1.932 -3.573 1.00 82.56 100 ARG A C 1
ATOM 817 O O . ARG A 1 100 ? 5.898 1.010 -4.334 1.00 82.56 100 ARG A O 1
ATOM 824 N N . VAL A 1 101 ? 5.562 3.208 -3.948 1.00 81.19 101 VAL A N 1
ATOM 825 C CA . VAL A 1 101 ? 6.175 3.613 -5.220 1.00 81.19 101 VAL A CA 1
ATOM 826 C C . VAL A 1 101 ? 7.674 3.450 -5.069 1.00 81.19 101 VAL A C 1
ATOM 828 O O . VAL A 1 101 ? 8.253 3.895 -4.080 1.00 81.19 101 VAL A O 1
ATOM 831 N N . ILE A 1 102 ? 8.290 2.823 -6.059 1.00 82.31 102 ILE A N 1
ATOM 832 C CA . ILE A 1 102 ? 9.737 2.822 -6.224 1.00 82.31 102 ILE A CA 1
ATOM 833 C C . ILE A 1 102 ? 10.053 3.452 -7.571 1.00 82.31 102 ILE A C 1
ATOM 835 O O . ILE A 1 102 ? 9.335 3.229 -8.550 1.00 82.31 102 ILE A O 1
ATOM 839 N N . ASN A 1 103 ? 11.105 4.261 -7.620 1.00 84.06 103 ASN A N 1
ATOM 840 C CA . ASN A 1 103 ? 11.640 4.732 -8.894 1.00 84.06 103 ASN A CA 1
ATOM 841 C C . ASN A 1 103 ? 12.577 3.678 -9.518 1.00 84.06 103 ASN A C 1
ATOM 843 O O . ASN A 1 103 ? 12.964 2.710 -8.863 1.00 84.06 103 ASN A O 1
ATOM 847 N N . GLU A 1 104 ? 12.981 3.880 -10.776 1.00 84.81 104 GLU A N 1
ATOM 848 C CA . GLU A 1 104 ? 13.900 2.971 -11.480 1.00 84.81 104 GLU A CA 1
ATOM 849 C C . GLU A 1 104 ? 15.186 2.675 -10.700 1.00 84.81 104 GLU A C 1
ATOM 851 O O . GLU A 1 104 ? 15.670 1.548 -10.706 1.00 84.81 104 GLU A O 1
ATOM 856 N N . LYS A 1 105 ? 15.730 3.684 -10.005 1.00 85.88 105 LYS A N 1
ATOM 857 C CA . LYS A 1 105 ? 16.997 3.586 -9.265 1.00 85.88 105 LYS A CA 1
ATOM 858 C C . LYS A 1 105 ? 16.866 2.765 -7.983 1.00 85.88 105 LYS A C 1
ATOM 860 O O . LYS A 1 105 ? 17.867 2.292 -7.462 1.00 85.88 105 LYS A O 1
ATOM 865 N N . GLU A 1 106 ? 15.651 2.629 -7.461 1.00 87.19 106 GLU A N 1
ATOM 866 C CA . GLU A 1 106 ? 15.335 1.799 -6.298 1.00 87.19 106 GLU A CA 1
ATOM 867 C C . GLU A 1 106 ? 14.941 0.366 -6.686 1.00 87.19 106 GLU A C 1
ATOM 869 O O . GLU A 1 106 ? 14.773 -0.484 -5.807 1.00 87.19 106 GLU A O 1
ATOM 874 N N . MET A 1 107 ? 14.765 0.088 -7.982 1.00 89.56 107 MET A N 1
ATOM 875 C CA . MET A 1 107 ? 14.429 -1.242 -8.475 1.00 89.56 107 MET A CA 1
ATOM 876 C C . MET A 1 107 ? 15.639 -2.174 -8.306 1.00 89.56 107 MET A C 1
ATOM 878 O O . MET A 1 107 ? 16.744 -1.807 -8.707 1.00 89.56 107 MET A O 1
ATOM 882 N N . PRO A 1 108 ? 15.472 -3.392 -7.754 1.00 92.25 108 PRO A N 1
ATOM 883 C CA . PRO A 1 108 ? 16.567 -4.353 -7.698 1.00 92.25 108 PRO A CA 1
ATOM 884 C C . PRO A 1 108 ? 17.127 -4.636 -9.097 1.00 92.25 108 PRO A C 1
ATOM 886 O O . PRO A 1 108 ? 16.353 -4.847 -10.032 1.00 92.25 108 PRO A O 1
ATOM 889 N N . GLU A 1 109 ? 18.454 -4.699 -9.232 1.00 92.38 109 GLU A N 1
ATOM 890 C CA . GLU A 1 109 ? 19.124 -4.884 -10.532 1.00 92.38 109 GLU A CA 1
ATOM 891 C C . GLU A 1 109 ? 18.586 -6.100 -11.289 1.00 92.38 109 GLU A C 1
ATOM 893 O O . GLU A 1 109 ? 18.232 -5.992 -12.456 1.00 92.38 109 GLU A O 1
ATOM 898 N N . VAL A 1 110 ? 18.377 -7.220 -10.590 1.00 95.00 110 VAL A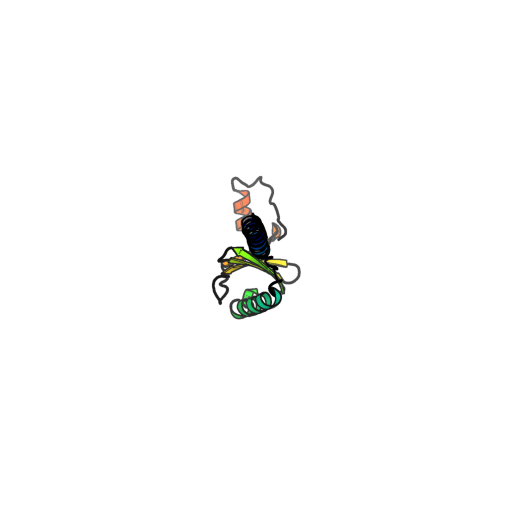 N 1
ATOM 899 C CA . VAL A 1 110 ? 17.803 -8.443 -11.174 1.00 95.00 110 VAL A CA 1
ATOM 900 C C . VAL A 1 110 ? 16.425 -8.223 -11.814 1.00 95.00 110 VAL A C 1
ATOM 902 O O . VAL A 1 110 ? 16.106 -8.836 -12.832 1.00 95.00 110 VAL A O 1
ATOM 905 N N . VAL A 1 111 ? 15.601 -7.337 -11.248 1.00 93.06 111 VAL A N 1
ATOM 906 C CA . VAL A 1 111 ? 14.280 -6.997 -11.796 1.00 93.06 111 VAL A CA 1
ATOM 907 C C . VAL A 1 111 ? 14.440 -6.113 -13.030 1.00 93.06 111 VAL A C 1
ATOM 909 O O . VAL A 1 111 ? 13.749 -6.316 -14.028 1.00 93.06 111 VAL A O 1
ATOM 912 N N . MET A 1 112 ? 15.376 -5.164 -12.985 1.00 93.19 112 MET A N 1
ATOM 913 C CA . MET A 1 112 ? 15.667 -4.278 -14.107 1.00 93.19 112 MET A CA 1
ATOM 914 C C . MET A 1 112 ? 16.263 -5.031 -15.302 1.00 93.19 112 MET A C 1
ATOM 916 O O . MET A 1 112 ? 15.868 -4.807 -16.446 1.00 93.19 112 MET A O 1
ATOM 920 N N . ASP A 1 113 ? 17.166 -5.970 -15.046 1.00 94.81 113 ASP A N 1
ATOM 921 C CA . ASP A 1 113 ? 17.760 -6.819 -16.074 1.00 94.81 113 ASP A CA 1
ATOM 922 C C . ASP A 1 113 ? 16.699 -7.701 -16.730 1.00 94.81 113 ASP A C 1
ATOM 924 O O . ASP A 1 113 ? 16.623 -7.769 -17.959 1.00 94.81 113 ASP A O 1
ATOM 928 N N . ALA A 1 114 ? 15.812 -8.297 -15.926 1.00 95.69 114 ALA A N 1
ATOM 929 C CA . ALA A 1 114 ? 14.677 -9.060 -16.432 1.00 95.69 114 ALA A CA 1
ATOM 930 C C . ALA A 1 114 ? 13.747 -8.202 -17.308 1.00 95.69 114 ALA A C 1
ATOM 932 O O . ALA A 1 114 ? 13.292 -8.664 -18.356 1.00 95.69 114 ALA A O 1
ATOM 933 N N . PHE A 1 115 ? 13.487 -6.947 -16.925 1.00 94.06 115 PHE A N 1
ATOM 934 C CA . PHE A 1 115 ? 12.699 -6.011 -17.730 1.00 94.06 115 PHE A CA 1
ATOM 935 C C . PHE A 1 115 ? 13.365 -5.720 -19.084 1.00 94.06 115 PHE A C 1
ATOM 937 O O . PHE A 1 115 ? 12.712 -5.849 -20.124 1.00 94.06 115 PHE A O 1
ATOM 944 N N . LYS A 1 116 ? 14.671 -5.424 -19.088 1.00 93.75 116 LYS A N 1
ATOM 945 C CA . LYS A 1 116 ? 15.457 -5.068 -20.287 1.00 93.75 116 LYS A CA 1
ATOM 946 C C . LYS A 1 116 ? 15.563 -6.187 -21.327 1.00 93.75 116 LYS A C 1
ATOM 948 O O . LYS A 1 116 ? 15.715 -5.899 -22.513 1.00 93.75 116 LYS A O 1
ATOM 953 N N . ILE A 1 117 ? 15.468 -7.451 -20.913 1.00 96.56 117 ILE A N 1
ATOM 954 C CA . ILE A 1 117 ? 15.459 -8.606 -21.831 1.00 96.56 117 ILE A CA 1
ATOM 955 C C . ILE A 1 117 ? 14.045 -9.091 -22.181 1.00 96.56 117 ILE A C 1
ATOM 957 O O . ILE A 1 117 ? 13.883 -10.018 -22.976 1.00 96.56 117 ILE A O 1
ATOM 961 N N . SER A 1 118 ?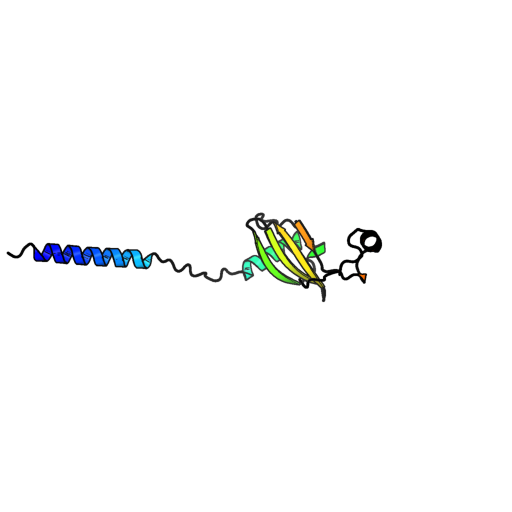 13.012 -8.493 -21.584 1.00 96.56 118 SER A N 1
ATOM 962 C CA . SER A 1 118 ? 11.624 -8.884 -21.813 1.00 96.56 118 SER A CA 1
ATOM 963 C C . SER A 1 118 ? 11.074 -8.322 -23.127 1.00 96.56 118 SER A C 1
ATOM 965 O O . SER A 1 118 ? 11.624 -7.408 -23.740 1.00 96.56 118 SER A O 1
ATOM 967 N N . LYS A 1 119 ? 9.896 -8.811 -23.526 1.00 97.31 119 LYS A N 1
ATOM 968 C CA . LYS A 1 119 ? 9.122 -8.241 -24.642 1.00 97.31 119 LYS A CA 1
ATOM 969 C C . LYS A 1 119 ? 8.612 -6.809 -24.393 1.00 97.31 119 LYS A C 1
ATOM 971 O O . LYS A 1 119 ? 8.039 -6.221 -25.301 1.00 97.31 119 LYS A O 1
ATOM 976 N N . TYR A 1 120 ? 8.773 -6.283 -23.176 1.00 95.75 120 TYR A N 1
ATOM 977 C CA . TYR A 1 120 ? 8.325 -4.949 -22.762 1.00 95.75 120 TYR A CA 1
ATOM 978 C C . TYR A 1 120 ? 9.480 -3.952 -22.610 1.00 95.75 120 TYR A C 1
ATOM 980 O O . TYR A 1 120 ? 9.258 -2.845 -22.140 1.00 95.75 120 TYR A O 1
ATOM 988 N N . LYS A 1 121 ? 10.706 -4.327 -22.991 1.00 94.31 121 LYS A N 1
ATOM 989 C CA . LYS A 1 121 ? 11.917 -3.513 -22.796 1.00 94.31 121 LYS A CA 1
ATOM 990 C C . LYS A 1 121 ? 11.846 -2.097 -23.390 1.00 94.31 121 LYS A C 1
ATOM 992 O O . LYS A 1 121 ? 12.538 -1.211 -22.911 1.00 94.31 121 LYS A O 1
ATOM 997 N N . ASP A 1 122 ? 11.028 -1.912 -24.426 1.00 95.56 122 ASP A N 1
ATOM 998 C CA . ASP A 1 122 ? 10.866 -0.645 -25.145 1.00 95.56 122 ASP A CA 1
ATOM 999 C C . ASP A 1 122 ? 9.650 0.159 -24.635 1.00 95.56 122 ASP A C 1
ATOM 1001 O O . ASP A 1 122 ? 9.251 1.140 -25.255 1.00 95.56 122 ASP A O 1
ATOM 1005 N N . TRP A 1 123 ? 8.998 -0.285 -23.551 1.00 94.00 123 TRP A N 1
ATOM 1006 C CA . TRP A 1 123 ? 7.858 0.413 -22.956 1.00 94.00 123 TRP A CA 1
ATOM 1007 C C . TRP A 1 123 ? 8.318 1.483 -21.974 1.00 94.00 123 TRP A C 1
ATOM 1009 O O . TRP A 1 123 ? 9.234 1.265 -21.181 1.00 94.00 123 TRP A O 1
ATOM 1019 N N . ASP A 1 124 ? 7.595 2.600 -21.958 1.00 90.88 124 ASP A N 1
ATOM 1020 C CA . ASP A 1 124 ? 7.788 3.635 -20.953 1.00 90.88 124 ASP A CA 1
ATOM 1021 C C . ASP A 1 124 ? 7.390 3.123 -19.562 1.00 90.88 124 ASP A C 1
ATOM 1023 O O . ASP A 1 124 ? 6.298 2.579 -19.354 1.00 90.88 124 ASP A O 1
ATOM 1027 N N . ILE A 1 125 ? 8.266 3.338 -18.581 1.00 87.12 125 ILE A N 1
ATOM 1028 C CA . ILE A 1 125 ? 7.965 3.056 -17.178 1.00 87.12 125 ILE A CA 1
ATOM 1029 C C . ILE A 1 125 ? 7.121 4.210 -16.630 1.00 87.12 125 ILE A C 1
ATOM 1031 O O . ILE A 1 125 ? 7.583 5.345 -16.511 1.00 87.12 125 ILE A O 1
ATOM 1035 N N . ILE A 1 126 ? 5.867 3.913 -16.282 1.00 86.12 126 ILE A N 1
ATOM 1036 C CA . ILE A 1 126 ? 4.917 4.900 -15.761 1.00 86.12 126 ILE A CA 1
ATOM 1037 C C . ILE A 1 126 ? 4.920 4.860 -14.233 1.00 86.12 126 ILE A C 1
ATOM 1039 O O . ILE A 1 126 ? 4.520 3.866 -13.626 1.00 86.12 126 ILE A O 1
ATOM 1043 N N . TYR A 1 127 ? 5.282 5.980 -13.612 1.00 78.62 127 TYR A N 1
ATOM 1044 C CA . TYR A 1 127 ? 5.171 6.175 -12.168 1.00 78.62 127 TYR A CA 1
ATOM 1045 C C . TYR A 1 127 ? 3.823 6.815 -11.842 1.00 78.62 127 TYR A C 1
ATOM 1047 O O . TYR A 1 127 ? 3.501 7.893 -12.342 1.00 78.62 127 TYR A O 1
ATOM 1055 N N . ARG A 1 128 ? 3.015 6.150 -11.011 1.00 68.44 128 ARG A N 1
ATOM 1056 C CA . ARG A 1 128 ? 1.802 6.750 -10.447 1.00 68.44 128 ARG A CA 1
ATOM 1057 C C . ARG A 1 128 ? 2.092 7.223 -9.032 1.00 68.44 128 ARG A C 1
ATOM 1059 O O . ARG A 1 128 ? 2.571 6.437 -8.221 1.00 68.44 128 ARG A O 1
ATOM 1066 N N . ASN A 1 129 ? 1.763 8.482 -8.760 1.00 63.16 129 ASN A N 1
ATOM 1067 C CA . ASN A 1 129 ? 1.648 8.968 -7.390 1.00 63.16 129 ASN A CA 1
ATOM 1068 C C . ASN A 1 129 ? 0.496 8.216 -6.716 1.00 63.16 129 ASN A C 1
ATOM 1070 O O . ASN A 1 129 ? -0.530 7.976 -7.367 1.00 63.16 129 ASN A O 1
ATOM 1074 N N . ILE A 1 130 ? 0.693 7.825 -5.458 1.00 61.94 130 ILE A N 1
ATOM 1075 C CA . ILE A 1 130 ? -0.324 7.149 -4.648 1.00 61.94 130 ILE A CA 1
ATOM 1076 C C . ILE A 1 130 ? -0.851 8.073 -3.567 1.00 61.94 130 ILE A C 1
ATOM 1078 O O . ILE A 1 130 ? -0.039 8.865 -3.050 1.00 61.94 130 ILE A O 1
#

Organism: Saccharicrinis carchari (NCBI:txid1168039)

Foldseek 3Di:
DPPPVVVVVVVVVVVVVVVVVVVVPPPPPPPPVPPPVVVVVLVLVLCCVLPVVVNPQKAFDDWADPDPFWIWTWIDDVPWIKIWIFGPNDSNRHTPDIDTFDDPVRDPPVVVVVCCPDPCNPPDDDTDDD

pLDDT: mean 73.28, std 15.6, range [39.47, 97.31]

Sequence (130 aa):
MKNYDTKRKFRQLMVCFILLLYGLSASAQEYSTIKDVDILEEQKTVLMRDYPHIFTGVEIKDVRKINAKHSKVFYENGNQQYEAVVNSDRKNMLLVATCRVINEKEMPEVVMDAFKISKYKDWDIIYRNI